Protein AF-A0A3D0K349-F1 (afdb_monomer_lite)

Foldseek 3Di:
DEEEEEEEAEAEDPDDDDDDDDDDDPDPPYYYYYYYHYHYD

Sequence (41 aa):
SIGEFYSVALTNMKQQADTGTKMVHIGRNTRSNIVSKGISA

Secondary structure (DSSP, 8-state):
-EEEEEEEEEE-TT------------STT-EEEEEEEEEE-

pLDDT: mean 97.07, std 1.76, range [89.06, 98.38]

Structure (mmCIF, N/CA/C/O backbone):
data_AF-A0A3D0K349-F1
#
_entry.id   AF-A0A3D0K349-F1
#
loop_
_atom_site.group_PDB
_atom_site.id
_atom_site.type_symbol
_atom_site.label_atom_id
_atom_site.label_alt_id
_atom_site.label_comp_id
_atom_site.label_asym_id
_atom_site.label_entity_id
_atom_site.label_seq_id
_atom_site.pdbx_PDB_ins_code
_atom_site.Cartn_x
_atom_site.Cartn_y
_atom_site.Cartn_z
_atom_site.occupancy
_atom_site.B_iso_or_equiv
_atom_site.auth_seq_id
_atom_site.auth_comp_id
_atom_site.auth_asym_id
_atom_site.auth_atom_id
_atom_site.pdbx_PDB_m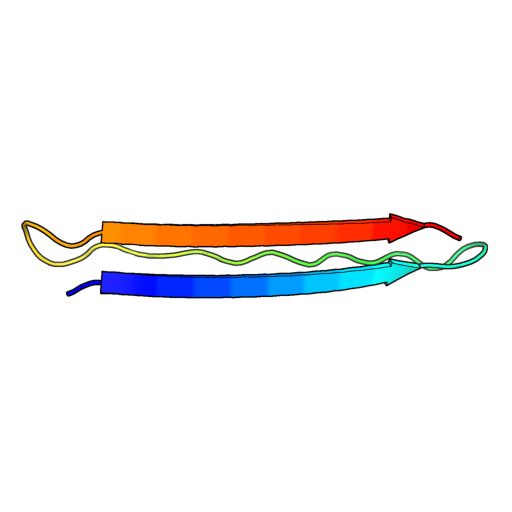odel_num
ATOM 1 N N . SER A 1 1 ? -3.761 1.309 19.479 1.00 89.06 1 SER A N 1
ATOM 2 C CA . SER A 1 1 ? -2.724 0.646 18.659 1.00 89.06 1 SER A CA 1
ATOM 3 C C . SER A 1 1 ? -2.252 1.598 17.572 1.00 8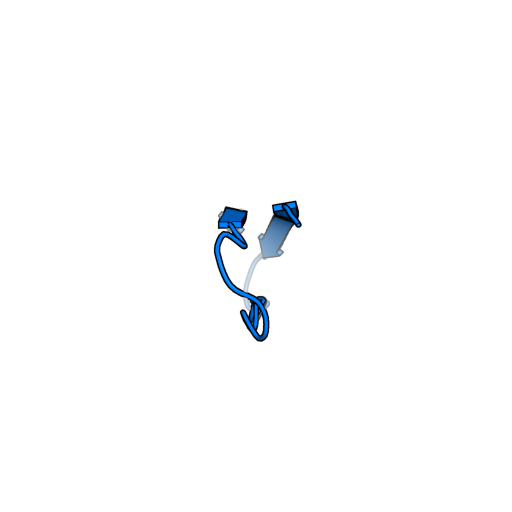9.06 1 SER A C 1
ATOM 5 O O . SER A 1 1 ? -3.078 2.359 17.074 1.00 89.06 1 SER A O 1
ATOM 7 N N . ILE A 1 2 ? -0.962 1.587 17.237 1.00 96.25 2 ILE A N 1
ATOM 8 C CA . ILE A 1 2 ? -0.367 2.420 16.180 1.00 96.25 2 ILE A CA 1
ATOM 9 C C . ILE A 1 2 ? 0.135 1.481 15.080 1.00 96.25 2 ILE A C 1
ATOM 11 O O . ILE A 1 2 ? 0.872 0.549 15.378 1.00 96.25 2 ILE A O 1
ATOM 15 N N . GLY A 1 3 ? -0.302 1.697 13.840 1.00 97.12 3 GLY A N 1
ATOM 16 C CA . GLY A 1 3 ? 0.180 0.976 12.662 1.00 97.12 3 GLY A CA 1
ATOM 17 C C . GLY A 1 3 ? 1.122 1.845 11.837 1.00 97.12 3 GLY A C 1
ATOM 18 O O . GLY A 1 3 ? 0.882 3.040 11.680 1.00 97.12 3 GLY A O 1
ATOM 19 N N . GLU A 1 4 ? 2.173 1.260 11.279 1.00 98.19 4 GLU A N 1
ATOM 20 C CA . GLU A 1 4 ? 3.112 1.983 10.425 1.00 98.19 4 GLU A CA 1
ATOM 21 C C . GLU A 1 4 ? 3.408 1.192 9.153 1.00 98.19 4 GLU A C 1
ATOM 23 O O . GLU A 1 4 ? 3.525 -0.033 9.186 1.00 98.19 4 GLU A O 1
ATOM 28 N N . PHE A 1 5 ? 3.505 1.890 8.025 1.00 98.00 5 PHE A N 1
ATOM 29 C CA . PHE A 1 5 ? 3.848 1.305 6.735 1.00 98.00 5 PHE A CA 1
ATOM 30 C C . PHE A 1 5 ? 4.800 2.222 5.977 1.00 98.00 5 PHE A C 1
ATOM 32 O O . PHE A 1 5 ? 4.530 3.414 5.825 1.00 98.00 5 PHE A O 1
ATOM 39 N N . TYR A 1 6 ? 5.874 1.634 5.457 1.00 98.38 6 TYR A N 1
ATOM 40 C CA . TYR A 1 6 ? 6.886 2.321 4.668 1.00 98.38 6 TYR A CA 1
ATOM 41 C C . TYR A 1 6 ? 7.145 1.519 3.390 1.00 98.38 6 TYR A C 1
ATOM 43 O O . TYR A 1 6 ? 7.472 0.335 3.473 1.00 98.38 6 TYR A O 1
ATOM 51 N N . SER A 1 7 ? 7.008 2.137 2.215 1.00 97.69 7 SER A N 1
ATOM 52 C CA . SER A 1 7 ? 7.338 1.493 0.938 1.00 97.69 7 SER A CA 1
ATOM 53 C C . SER A 1 7 ? 8.200 2.360 0.031 1.00 97.69 7 SER A C 1
ATOM 55 O O . SER A 1 7 ? 8.086 3.588 0.004 1.00 97.69 7 SER A O 1
ATOM 57 N N . VAL A 1 8 ? 9.043 1.687 -0.755 1.00 97.81 8 VAL A N 1
ATOM 58 C CA . VAL A 1 8 ? 9.740 2.263 -1.904 1.00 97.81 8 VAL A CA 1
ATOM 59 C C . VAL A 1 8 ? 9.478 1.374 -3.113 1.00 97.81 8 VAL A C 1
ATOM 61 O O . VAL A 1 8 ? 9.705 0.168 -3.041 1.00 97.81 8 VAL A O 1
ATOM 64 N N . ALA A 1 9 ? 9.006 1.958 -4.210 1.00 98.06 9 ALA A N 1
ATOM 65 C CA . ALA A 1 9 ? 8.815 1.268 -5.482 1.00 98.06 9 ALA A CA 1
ATOM 66 C C . ALA A 1 9 ? 9.722 1.902 -6.541 1.00 98.06 9 ALA A C 1
ATOM 68 O O . ALA A 1 9 ? 9.692 3.118 -6.709 1.00 98.06 9 ALA A O 1
ATOM 69 N N . LEU A 1 10 ? 10.519 1.088 -7.236 1.00 97.62 10 LEU A N 1
ATOM 70 C CA . LEU A 1 10 ? 11.369 1.514 -8.349 1.00 97.62 10 LEU A CA 1
ATOM 71 C C . LEU A 1 10 ? 10.818 0.942 -9.655 1.00 97.62 10 LEU A C 1
ATOM 73 O O . LEU A 1 10 ? 10.601 -0.266 -9.751 1.00 97.62 10 LEU A O 1
ATOM 77 N N . THR A 1 11 ? 10.640 1.791 -10.660 1.00 98.25 11 THR A N 1
ATOM 78 C CA . THR A 1 11 ? 10.298 1.385 -12.027 1.00 98.25 11 THR A CA 1
ATOM 79 C C . THR A 1 11 ? 11.306 1.947 -13.017 1.00 98.25 11 THR A C 1
ATOM 81 O O . THR A 1 11 ? 11.757 3.078 -12.856 1.00 98.25 11 THR A O 1
ATOM 84 N N . ASN A 1 12 ? 11.615 1.174 -14.058 1.00 98.31 12 ASN A N 1
ATOM 85 C CA . ASN A 1 12 ? 12.410 1.613 -15.201 1.00 98.31 12 ASN A CA 1
ATOM 86 C C . ASN A 1 12 ? 11.740 1.196 -16.520 1.00 98.31 12 ASN A C 1
ATOM 88 O O . ASN A 1 12 ? 11.055 0.170 -16.604 1.00 98.31 12 ASN A O 1
ATOM 92 N N . MET A 1 13 ? 11.947 1.981 -17.576 1.00 96.56 13 MET A N 1
ATOM 93 C CA . MET A 1 13 ? 11.397 1.764 -18.914 1.00 96.56 13 MET A CA 1
ATOM 94 C C . MET A 1 13 ? 9.867 1.580 -18.883 1.00 96.56 13 MET A C 1
ATOM 96 O O . MET A 1 13 ? 9.135 2.461 -18.446 1.00 96.56 13 MET A O 1
ATOM 100 N N . LYS A 1 14 ? 9.363 0.442 -19.381 1.00 97.25 14 LYS A N 1
ATOM 101 C CA . LYS A 1 14 ? 7.928 0.124 -19.476 1.00 97.25 14 LYS A CA 1
ATOM 102 C C . LYS A 1 14 ? 7.415 -0.692 -18.284 1.00 97.25 14 LYS A C 1
ATOM 104 O O . LYS A 1 14 ? 6.359 -1.312 -18.386 1.00 97.25 14 LYS A O 1
ATOM 109 N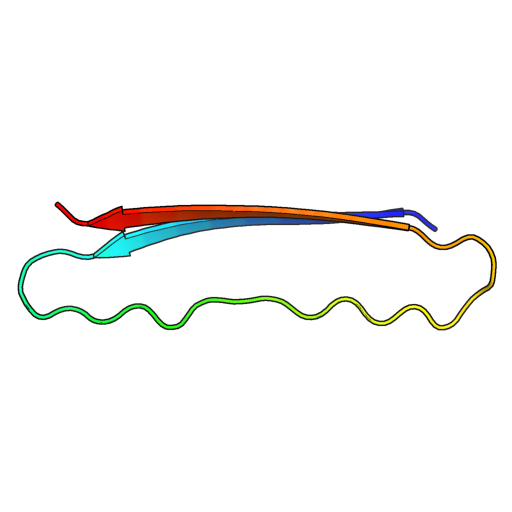 N . GLN A 1 15 ? 8.172 -0.763 -17.188 1.00 98.12 15 GLN A N 1
ATOM 110 C CA . GLN A 1 15 ? 7.713 -1.431 -15.974 1.00 98.12 15 GLN A CA 1
ATOM 111 C C . GLN A 1 15 ? 6.577 -0.644 -15.327 1.00 98.12 15 GLN A C 1
ATOM 113 O O . GLN A 1 15 ? 6.571 0.584 -15.319 1.00 98.12 15 GLN A O 1
ATOM 118 N N . GLN A 1 16 ? 5.643 -1.377 -14.736 1.00 97.38 16 GLN A N 1
ATOM 119 C CA . GLN A 1 16 ? 4.534 -0.819 -13.989 1.00 97.38 16 GLN A CA 1
ATOM 120 C C . GLN A 1 16 ? 4.589 -1.369 -12.570 1.00 97.38 16 GLN A C 1
ATOM 122 O O . GLN A 1 16 ? 4.620 -2.583 -12.370 1.00 97.38 16 GLN A O 1
ATOM 127 N N . ALA A 1 17 ? 4.612 -0.469 -11.595 1.00 96.31 17 ALA A N 1
ATOM 128 C CA . ALA A 1 17 ? 4.442 -0.815 -10.197 1.00 96.31 17 ALA A CA 1
ATOM 129 C C . ALA A 1 17 ? 3.050 -0.367 -9.757 1.00 96.31 17 ALA A C 1
ATOM 131 O O . ALA A 1 17 ? 2.713 0.812 -9.859 1.00 96.31 17 ALA A O 1
ATOM 132 N N . ASP A 1 18 ? 2.262 -1.314 -9.260 1.00 96.75 18 ASP A N 1
ATOM 133 C CA . ASP A 1 18 ? 1.013 -1.051 -8.555 1.00 96.75 18 ASP A CA 1
ATOM 134 C C . ASP A 1 18 ? 1.206 -1.495 -7.106 1.00 96.75 18 ASP A C 1
ATOM 136 O O . ASP A 1 18 ? 1.150 -2.680 -6.770 1.00 96.75 18 ASP A O 1
ATOM 140 N N . THR A 1 19 ? 1.577 -0.536 -6.263 1.00 95.06 19 THR A N 1
ATOM 141 C CA . THR A 1 19 ? 1.864 -0.780 -4.852 1.00 95.06 19 THR A CA 1
ATOM 142 C C . THR A 1 19 ? 1.037 0.159 -4.002 1.00 95.06 19 THR A C 1
ATOM 144 O O . THR A 1 19 ? 1.020 1.367 -4.231 1.00 95.06 19 THR A O 1
ATOM 147 N N . GLY A 1 20 ? 0.427 -0.381 -2.959 1.00 95.75 20 GLY A N 1
ATOM 148 C CA . GLY A 1 20 ? -0.323 0.384 -1.980 1.00 95.75 20 GLY A CA 1
ATOM 149 C C . GLY A 1 20 ? -0.536 -0.433 -0.717 1.00 95.75 20 GLY A C 1
ATOM 150 O O . GLY A 1 20 ? -0.203 -1.615 -0.653 1.00 95.75 20 GLY A O 1
ATOM 151 N N . THR A 1 21 ? -1.096 0.207 0.301 1.00 97.69 21 THR A N 1
ATOM 152 C CA . THR A 1 21 ? -1.509 -0.462 1.533 1.00 97.69 21 THR A CA 1
ATOM 153 C C . THR A 1 21 ? -2.876 0.045 1.963 1.00 97.69 21 THR A C 1
ATOM 155 O O . THR A 1 21 ? -3.301 1.135 1.574 1.00 97.69 21 THR A O 1
ATOM 158 N N . LYS A 1 22 ? -3.560 -0.735 2.796 1.00 97.12 22 LYS A N 1
ATOM 159 C CA . LYS A 1 22 ? -4.816 -0.343 3.427 1.00 97.12 22 LYS A CA 1
ATOM 160 C C . LYS A 1 22 ? -4.727 -0.622 4.918 1.00 97.12 22 LYS A C 1
ATOM 162 O O . LYS A 1 22 ? -4.578 -1.769 5.324 1.00 97.12 22 LYS A O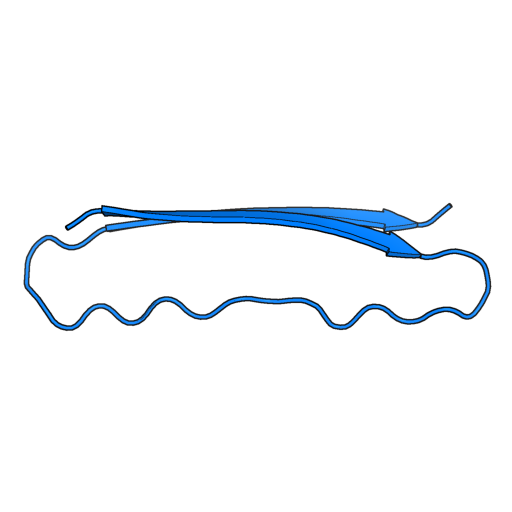 1
ATOM 167 N N . MET A 1 23 ? -4.874 0.420 5.729 1.00 97.62 23 MET A N 1
ATOM 168 C CA . MET A 1 23 ? -4.994 0.283 7.179 1.00 97.62 23 MET A CA 1
ATOM 169 C C . MET A 1 23 ? -6.468 0.330 7.578 1.00 97.62 23 MET A C 1
ATOM 171 O O . MET A 1 23 ? -7.202 1.235 7.181 1.00 97.62 23 MET A O 1
ATOM 175 N N . VAL A 1 24 ? -6.909 -0.663 8.352 1.00 97.38 24 VAL A N 1
ATOM 176 C CA . VAL A 1 24 ? -8.284 -0.754 8.859 1.00 97.38 24 VAL A CA 1
ATOM 177 C C . VAL A 1 24 ? -8.278 -0.543 10.370 1.00 97.38 24 VAL A C 1
ATOM 179 O O . VAL A 1 24 ? -7.642 -1.283 11.118 1.00 97.38 24 VAL A O 1
ATOM 182 N N . HIS A 1 25 ? -9.015 0.471 10.820 1.00 97.25 25 HIS A N 1
ATOM 183 C CA . HIS A 1 25 ? -9.107 0.882 12.218 1.00 97.25 25 HIS A CA 1
ATOM 184 C C . HIS A 1 25 ? -10.373 0.311 12.868 1.00 97.25 25 HIS A C 1
ATOM 186 O O . HIS A 1 25 ? -11.456 0.859 12.698 1.00 97.25 25 HIS A O 1
ATOM 192 N N . ILE A 1 26 ? -10.243 -0.795 13.608 1.00 97.06 26 ILE A N 1
ATOM 193 C CA . ILE A 1 26 ? -11.384 -1.464 14.267 1.00 97.06 26 ILE A CA 1
ATOM 194 C C . ILE A 1 26 ? -11.632 -0.898 15.679 1.00 97.06 26 ILE A C 1
ATOM 196 O O . ILE A 1 26 ? -12.770 -0.749 16.114 1.00 97.06 26 ILE A O 1
ATOM 200 N N . GLY A 1 27 ? -10.563 -0.569 16.410 1.00 96.44 27 GLY A N 1
ATOM 201 C CA . GLY A 1 27 ? -10.633 -0.075 17.789 1.00 96.44 27 GLY A CA 1
ATOM 202 C C . GLY A 1 27 ? -10.546 1.449 17.905 1.00 96.44 27 GLY A C 1
ATOM 203 O O . GLY A 1 27 ? -9.917 2.117 17.077 1.00 96.44 27 GLY A O 1
ATOM 204 N N . ARG A 1 28 ? -11.113 2.001 18.988 1.00 95.88 28 ARG A N 1
ATOM 205 C CA . ARG A 1 28 ? -10.984 3.429 19.334 1.00 95.88 28 ARG A CA 1
ATOM 206 C C . ARG A 1 28 ? -9.513 3.809 19.548 1.00 95.88 28 ARG A C 1
ATOM 208 O O . ARG A 1 28 ? -8.718 3.005 20.030 1.00 95.88 28 ARG A O 1
ATOM 215 N N . ASN A 1 29 ? -9.164 5.051 19.210 1.00 97.25 29 ASN A N 1
ATOM 216 C CA . ASN A 1 29 ? -7.822 5.626 19.390 1.00 97.25 29 ASN A CA 1
ATOM 217 C C . ASN A 1 29 ? -6.694 4.847 18.687 1.00 97.25 29 ASN A C 1
ATOM 219 O O . ASN A 1 29 ? -5.550 4.835 19.145 1.00 97.25 29 ASN A O 1
ATOM 223 N N . THR A 1 30 ? -7.002 4.175 17.578 1.00 98.25 30 THR A N 1
ATOM 224 C CA . THR A 1 30 ? -5.979 3.608 16.697 1.00 98.25 30 THR A CA 1
ATOM 225 C C . THR A 1 30 ? -5.509 4.663 15.695 1.00 98.25 30 THR A C 1
ATOM 227 O O . THR A 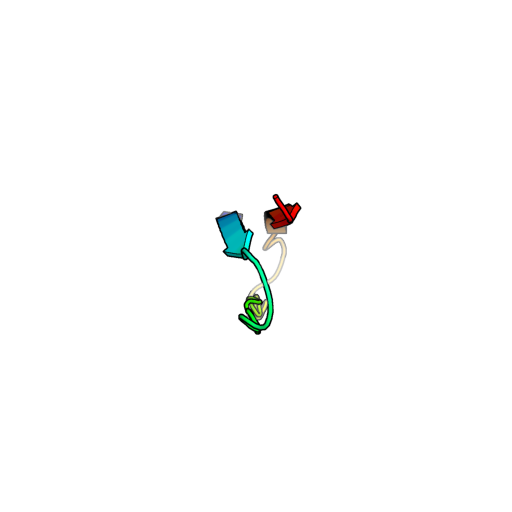1 30 ? -6.288 5.527 15.301 1.00 98.25 30 THR A O 1
ATOM 230 N N . ARG A 1 31 ? -4.227 4.644 15.319 1.00 97.12 31 ARG A N 1
ATOM 231 C CA . ARG A 1 31 ? -3.624 5.628 14.398 1.00 97.12 31 ARG A CA 1
ATOM 232 C C . ARG A 1 31 ? -2.679 4.934 13.426 1.00 97.12 31 ARG A C 1
ATOM 234 O O . ARG A 1 31 ? -2.134 3.892 13.778 1.00 97.12 31 ARG A O 1
ATOM 241 N N . SER A 1 32 ? -2.518 5.479 12.225 1.00 97.81 32 SER A N 1
ATOM 242 C CA . SER A 1 32 ? -1.614 4.934 11.211 1.00 97.81 32 SER A CA 1
ATOM 243 C C . SER A 1 32 ? -0.681 6.001 10.650 1.00 97.81 32 SER A C 1
ATOM 245 O O . SER A 1 32 ? -1.144 7.104 10.363 1.00 97.81 32 SER A O 1
ATOM 247 N N . ASN A 1 33 ? 0.588 5.654 10.434 1.00 98.31 33 ASN A N 1
ATOM 248 C CA . ASN A 1 33 ? 1.517 6.427 9.611 1.00 98.31 33 ASN A CA 1
ATOM 249 C C . ASN A 1 33 ? 1.864 5.630 8.347 1.00 98.31 33 ASN A C 1
ATOM 251 O O . ASN A 1 33 ? 2.323 4.494 8.442 1.00 98.31 33 ASN A O 1
ATOM 255 N N . ILE A 1 34 ? 1.610 6.195 7.168 1.00 97.94 34 ILE A N 1
ATOM 256 C CA . ILE A 1 34 ? 1.838 5.526 5.882 1.00 97.94 34 ILE A CA 1
ATOM 257 C C . ILE A 1 34 ? 2.718 6.437 5.037 1.00 97.94 34 ILE A C 1
ATOM 259 O O . ILE A 1 34 ? 2.296 7.522 4.641 1.00 97.94 34 ILE A O 1
ATOM 263 N N . VAL A 1 35 ? 3.928 5.977 4.737 1.00 98.38 35 VAL A N 1
ATOM 264 C CA . VAL A 1 35 ? 4.880 6.672 3.873 1.00 98.38 35 VAL A CA 1
ATOM 265 C C . VAL A 1 35 ? 5.172 5.782 2.675 1.00 98.38 35 VAL A 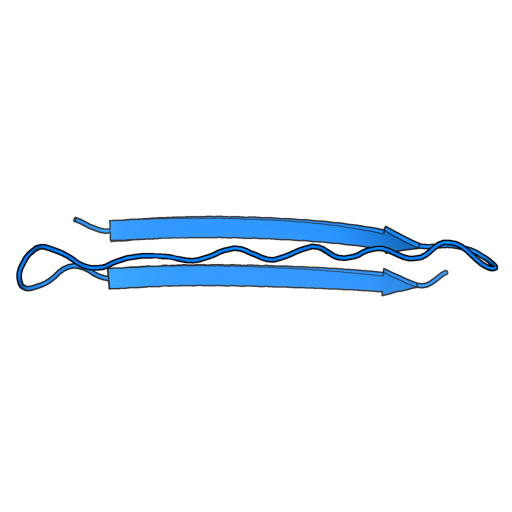C 1
ATOM 267 O O . VAL A 1 35 ? 5.588 4.638 2.819 1.00 98.38 35 VAL A O 1
ATOM 270 N N . SER A 1 36 ? 4.969 6.308 1.473 1.00 97.56 36 SER A N 1
ATOM 271 C CA . SER A 1 36 ? 5.333 5.612 0.241 1.00 97.56 36 SER A CA 1
ATOM 272 C C . SER A 1 36 ? 6.164 6.524 -0.645 1.00 97.56 36 SER A C 1
ATOM 274 O O . SER A 1 36 ? 5.945 7.738 -0.688 1.00 97.56 36 SER A O 1
ATOM 276 N N . LYS A 1 37 ? 7.143 5.945 -1.336 1.00 98.38 37 LYS A N 1
ATOM 277 C CA . LYS A 1 37 ? 7.991 6.655 -2.289 1.00 98.38 37 LYS A CA 1
ATOM 278 C C . LYS A 1 37 ? 8.113 5.855 -3.580 1.00 98.38 37 LYS A C 1
ATOM 280 O O . LYS A 1 37 ? 8.715 4.789 -3.605 1.00 98.38 37 LYS A O 1
ATOM 285 N N . GLY A 1 38 ? 7.576 6.403 -4.661 1.00 97.75 38 GLY A N 1
ATOM 286 C CA . GLY A 1 38 ? 7.858 5.931 -6.012 1.00 97.75 38 GLY A CA 1
ATOM 287 C C . GLY A 1 38 ? 9.125 6.584 -6.556 1.00 97.75 38 GLY A C 1
ATOM 288 O O . GLY A 1 38 ? 9.350 7.778 -6.346 1.00 97.75 38 GLY A O 1
ATOM 289 N N . ILE A 1 39 ? 9.942 5.805 -7.252 1.00 98.12 39 ILE A N 1
ATOM 290 C CA . ILE A 1 39 ? 11.093 6.256 -8.023 1.00 98.12 39 ILE A CA 1
ATOM 291 C C . ILE A 1 39 ? 10.909 5.698 -9.432 1.00 98.12 39 ILE A C 1
ATOM 293 O O . ILE A 1 39 ? 10.803 4.489 -9.608 1.00 98.12 39 ILE A O 1
ATOM 297 N N . SER A 1 40 ? 10.868 6.577 -10.427 1.00 97.25 40 SER A N 1
ATOM 298 C CA . SER A 1 40 ? 10.940 6.187 -11.833 1.00 97.25 40 SER A CA 1
ATOM 299 C C . SER A 1 40 ? 12.265 6.691 -12.377 1.00 97.25 40 SER A C 1
ATOM 301 O O . SER A 1 40 ? 12.541 7.887 -12.262 1.00 97.25 40 SER A O 1
ATOM 303 N N . ALA A 1 41 ? 13.077 5.784 -12.910 1.00 91.38 41 ALA A N 1
ATOM 304 C CA . ALA A 1 41 ? 14.415 6.064 -13.422 1.00 91.38 41 ALA A CA 1
ATOM 305 C C . ALA A 1 41 ? 14.602 5.433 -14.798 1.00 91.38 41 ALA A C 1
ATOM 307 O O . ALA A 1 41 ? 14.072 4.318 -14.982 1.00 91.38 41 ALA A O 1
#

Radius of gyration: 13.84 Å; chains: 1; bounding box: 26×8×39 Å